Protein AF-A0A970BAE3-F1 (afdb_monomer)

Secondary structure (DSSP, 8-state):
---SHHHHHHHHHHHHHHHHHHHHHHHHHHHHHHHHHHHTTTTTSTT-HHHHHHHHHHHHHHHHHHHHTT-HHHHHHHHHHHHHHHHHHHHHHH--HHHHHHHHHHHHHHHHHHHHHHHHHHSS------

Sequence (130 aa):
MGRQSTIQTRNVSELRVTVRILTMFAIVAGLIYTRVFINSGVLEEENSVMAKAAVGLLLLAVLGLAMAFRWEKWGGILAIAGGLGLGLIAFVSTGSWIKAMLYSGPFLITGLLSLAAWRRFRTAPSSEKS

Nearest PDB structures (foldseek):
  2rld-assembly1_A  TM=5.874E-01  e=1.239E+00  Bacteroides thetaiotaomicron VPI-5482
  7o3v-assembly1_I  TM=3.636E-01  e=4.419E+00  Escherichia coli

Foldseek 3Di:
DDPDPVPPVVVLVVLVVVLLVLLVVLLVVLVVVLVVLVVVCVVVPPPPPLSVQLSVLSVQLSVLSVCCVVVLQSSLVSLQVSLVSQLVSQCVVPVDNVRSCVRSVSSNVSSVSSNVSVVVVVPPDPPDDD

pLDDT: mean 76.59, std 12.52, range [44.94, 89.5]

Mean predicted aligned error: 9.73 Å

Structure (mmCIF, N/CA/C/O backbone):
data_AF-A0A970BAE3-F1
#
_entry.id   AF-A0A970BAE3-F1
#
loop_
_atom_site.group_PDB
_atom_site.id
_atom_site.type_symbol
_atom_site.label_atom_id
_atom_site.label_alt_id
_atom_site.label_comp_id
_atom_site.label_asym_id
_atom_site.label_entity_id
_atom_site.label_seq_id
_atom_site.pdbx_PDB_ins_code
_atom_site.Cartn_x
_atom_site.Cartn_y
_atom_site.Cartn_z
_atom_site.occupancy
_atom_site.B_iso_or_equiv
_atom_site.auth_seq_id
_atom_site.auth_comp_id
_atom_site.auth_asym_id
_atom_site.auth_atom_id
_atom_site.pdbx_PDB_model_num
ATOM 1 N N . MET A 1 1 ? -32.755 10.623 34.196 1.00 46.16 1 MET A N 1
ATOM 2 C CA . MET A 1 1 ? -31.711 11.146 33.284 1.00 46.16 1 MET A CA 1
ATOM 3 C C . MET A 1 1 ? -30.667 10.051 33.089 1.00 46.16 1 MET A C 1
ATOM 5 O O . MET A 1 1 ? -30.009 9.713 34.054 1.00 46.16 1 MET A O 1
ATOM 9 N N . GLY A 1 2 ? -30.583 9.416 31.912 1.00 50.22 2 GLY A N 1
ATOM 10 C CA . GLY A 1 2 ? -29.712 8.238 31.718 1.00 50.22 2 GLY A CA 1
ATOM 11 C C . GLY A 1 2 ? -29.704 7.675 30.291 1.00 50.22 2 GLY A C 1
ATOM 12 O O . GLY A 1 2 ? -29.788 6.469 30.105 1.00 50.22 2 GLY A O 1
ATOM 13 N N . ARG A 1 3 ? -29.683 8.541 29.267 1.00 50.50 3 ARG A N 1
ATOM 14 C CA . ARG A 1 3 ? -29.787 8.159 27.838 1.00 50.50 3 ARG A CA 1
ATOM 15 C C . ARG A 1 3 ? -28.635 8.695 26.970 1.00 50.50 3 ARG A C 1
ATOM 17 O O . ARG A 1 3 ? -28.851 9.026 25.812 1.00 50.50 3 ARG A O 1
ATOM 24 N N . GLN A 1 4 ? -27.421 8.820 27.510 1.00 50.78 4 GLN A N 1
ATOM 25 C CA . GLN A 1 4 ? -26.262 9.286 26.721 1.00 50.78 4 GLN A CA 1
ATOM 26 C C . GLN A 1 4 ? -25.112 8.275 26.584 1.00 50.78 4 GLN A C 1
ATOM 28 O O . GLN A 1 4 ? -24.258 8.461 25.725 1.00 50.78 4 GLN A O 1
ATOM 33 N N . SER A 1 5 ? -25.117 7.157 27.316 1.00 52.69 5 SER A N 1
ATOM 34 C CA . SER A 1 5 ? -24.041 6.152 27.236 1.00 52.69 5 SER A CA 1
ATOM 35 C C . SER A 1 5 ? -24.180 5.154 26.075 1.00 52.69 5 SER A C 1
ATOM 37 O O . SER A 1 5 ? -23.200 4.527 25.680 1.00 52.69 5 SER A O 1
ATOM 39 N N . THR A 1 6 ? -25.367 5.007 25.478 1.00 51.75 6 THR A N 1
ATOM 40 C CA . THR A 1 6 ? -25.622 4.009 24.420 1.00 51.75 6 THR A CA 1
ATOM 41 C C . THR A 1 6 ? -25.264 4.469 23.006 1.00 51.75 6 THR A C 1
ATOM 43 O O . THR A 1 6 ? -25.044 3.632 22.134 1.00 51.75 6 THR A O 1
ATOM 46 N N . ILE A 1 7 ? -25.165 5.777 22.750 1.00 52.22 7 ILE A N 1
ATOM 47 C CA . ILE A 1 7 ? -24.869 6.298 21.400 1.00 52.22 7 ILE A CA 1
ATOM 48 C C . ILE A 1 7 ? -23.362 6.242 21.101 1.00 52.22 7 ILE A C 1
ATOM 50 O O . ILE A 1 7 ? -22.954 5.994 19.966 1.00 52.22 7 ILE A O 1
ATOM 54 N N . GLN A 1 8 ? -22.516 6.421 22.118 1.00 52.28 8 GLN A N 1
ATOM 55 C CA . GLN A 1 8 ? -21.069 6.543 21.925 1.00 52.28 8 GLN A CA 1
ATOM 56 C C . GLN A 1 8 ? -20.371 5.187 21.710 1.00 52.28 8 GLN A C 1
ATOM 58 O O . GLN A 1 8 ? -19.416 5.101 20.940 1.00 52.28 8 GLN A O 1
ATOM 63 N N . THR A 1 9 ? -20.871 4.114 22.329 1.00 53.69 9 THR A N 1
ATOM 64 C CA . THR A 1 9 ? -20.286 2.761 22.257 1.00 53.69 9 THR A CA 1
ATOM 65 C C . THR A 1 9 ? -20.571 2.042 20.938 1.00 53.69 9 THR A C 1
ATOM 67 O O . THR A 1 9 ? -19.721 1.301 20.442 1.00 53.69 9 THR A O 1
ATOM 70 N N . ARG A 1 10 ? -21.724 2.298 20.306 1.00 54.72 10 ARG A N 1
ATOM 71 C CA . ARG A 1 10 ? -22.085 1.681 19.020 1.00 54.72 10 ARG A CA 1
ATOM 72 C C . ARG A 1 10 ? -21.149 2.124 17.888 1.00 54.72 10 ARG A C 1
ATOM 74 O O . ARG A 1 10 ? -20.640 1.291 17.141 1.00 54.72 10 ARG A O 1
ATOM 81 N N . ASN A 1 11 ? -20.822 3.415 17.846 1.00 63.62 11 ASN A N 1
ATOM 82 C CA . ASN A 1 11 ? -20.049 4.028 16.763 1.00 63.62 11 ASN A CA 1
ATOM 83 C C . ASN A 1 11 ? -18.596 3.502 16.681 1.00 63.62 11 ASN A C 1
ATOM 85 O O . ASN A 1 11 ? -18.091 3.199 15.603 1.00 63.62 11 ASN A O 1
ATOM 89 N N . VAL A 1 12 ? -17.928 3.291 17.823 1.00 64.88 12 VAL A N 1
ATOM 90 C CA . VAL A 1 12 ? -16.556 2.737 17.841 1.00 64.88 12 VAL A CA 1
ATOM 91 C C . VAL A 1 12 ? -16.489 1.270 17.408 1.00 64.88 12 VAL A C 1
ATOM 93 O O . VAL A 1 12 ? -15.491 0.857 16.812 1.00 64.88 12 VAL A O 1
ATOM 96 N N . SER A 1 13 ? -17.538 0.485 17.672 1.00 67.75 13 SER A N 1
ATOM 97 C CA . SER A 1 13 ? -17.613 -0.915 17.237 1.00 67.75 13 SER A CA 1
ATOM 98 C C . SER A 1 13 ? -17.848 -1.040 15.726 1.00 67.75 13 SER A C 1
ATOM 100 O O . SER A 1 13 ? -17.149 -1.807 15.063 1.00 67.75 13 SER A O 1
ATOM 102 N N . GLU A 1 14 ? -18.734 -0.214 15.161 1.00 75.06 14 GLU A N 1
ATOM 103 C CA . GLU A 1 14 ? -19.019 -0.164 13.721 1.00 75.06 14 GLU A CA 1
ATOM 104 C C . GLU A 1 14 ? -17.801 0.331 12.924 1.00 75.06 14 GLU A C 1
ATOM 106 O O . GLU A 1 14 ? -17.454 -0.248 11.890 1.00 75.06 14 GLU A O 1
ATOM 111 N N . LEU A 1 15 ? -17.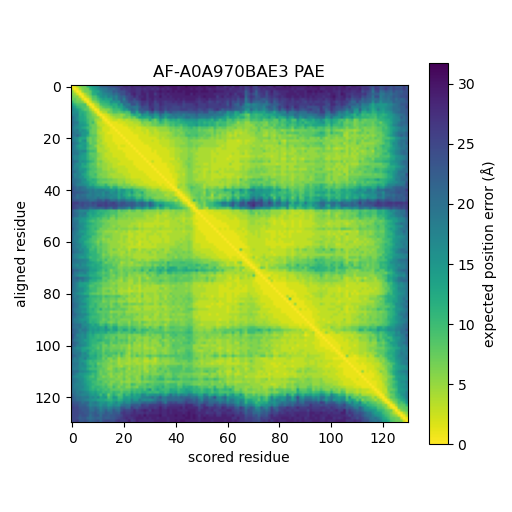072 1.328 13.444 1.00 71.06 15 LEU A N 1
ATOM 112 C CA . LEU A 1 15 ? -15.842 1.824 12.821 1.00 71.06 15 LEU A CA 1
ATOM 113 C C . LEU A 1 15 ? -14.757 0.739 12.768 1.00 71.06 15 LEU A C 1
ATOM 115 O O . LEU A 1 15 ? -14.100 0.571 11.744 1.00 71.06 15 LEU A O 1
ATOM 119 N N . ARG A 1 16 ? -14.590 -0.043 13.844 1.00 71.50 16 ARG A N 1
ATOM 120 C CA . ARG A 1 16 ? -13.602 -1.133 13.893 1.00 71.50 16 ARG A CA 1
ATOM 121 C C . ARG A 1 16 ? -13.923 -2.240 12.890 1.00 71.50 16 ARG A C 1
ATOM 123 O O . ARG A 1 16 ? -13.017 -2.740 12.227 1.00 71.50 16 ARG A O 1
ATOM 130 N N . VAL A 1 17 ? -15.196 -2.616 12.767 1.00 78.88 17 VAL A N 1
ATOM 131 C CA . VAL A 1 17 ? -15.644 -3.614 11.784 1.00 78.88 17 VAL A CA 1
ATOM 132 C C . VAL A 1 17 ? -15.431 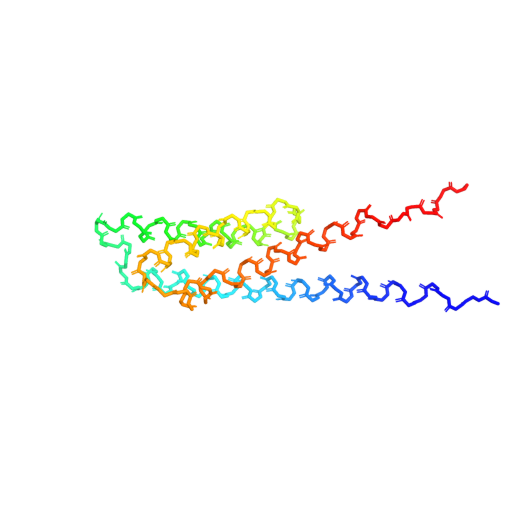-3.095 10.363 1.00 78.88 17 VAL A C 1
ATOM 134 O O . VAL A 1 17 ? -14.866 -3.808 9.538 1.00 78.88 17 VAL A O 1
ATOM 137 N N . THR A 1 18 ? -15.780 -1.835 10.101 1.00 80.50 18 THR A N 1
ATOM 138 C CA . THR A 1 18 ? -15.590 -1.195 8.790 1.00 80.50 18 THR A CA 1
ATOM 139 C C . THR A 1 18 ? -14.119 -1.171 8.383 1.00 80.50 18 THR A C 1
ATOM 141 O O . THR A 1 18 ? -13.782 -1.586 7.275 1.00 80.50 18 THR A O 1
ATOM 144 N N . VAL A 1 19 ? -13.225 -0.759 9.291 1.00 78.25 19 VAL A N 1
ATOM 145 C CA . VAL A 1 19 ? -11.776 -0.767 9.042 1.00 78.25 19 VAL A CA 1
ATOM 146 C C . VAL A 1 19 ? -11.291 -2.185 8.752 1.00 78.25 19 VAL A C 1
ATOM 148 O O . VAL A 1 19 ? -10.590 -2.378 7.769 1.00 78.25 19 VAL A O 1
ATOM 151 N N . ARG A 1 20 ? -11.720 -3.197 9.521 1.00 81.12 20 ARG A N 1
ATOM 152 C CA . ARG A 1 20 ? -11.337 -4.598 9.270 1.00 81.12 20 ARG A CA 1
ATOM 153 C C . ARG A 1 20 ? -11.794 -5.109 7.905 1.00 81.12 20 ARG A C 1
ATOM 155 O O . ARG A 1 20 ? -11.006 -5.758 7.223 1.00 81.12 20 ARG A O 1
ATOM 162 N N . ILE A 1 21 ? -13.030 -4.812 7.506 1.00 85.00 21 ILE A N 1
ATOM 163 C CA . ILE A 1 21 ? -13.564 -5.198 6.193 1.00 85.00 21 ILE A CA 1
ATOM 164 C C . ILE A 1 21 ? -12.745 -4.531 5.081 1.00 85.00 21 ILE A C 1
ATOM 166 O O . ILE A 1 21 ? -12.284 -5.211 4.166 1.00 85.00 21 ILE A O 1
ATOM 170 N N . LEU A 1 22 ? -12.486 -3.225 5.188 1.00 83.25 22 LEU A N 1
ATOM 171 C CA . LEU A 1 22 ? -11.654 -2.488 4.231 1.00 83.25 22 LEU A CA 1
ATOM 172 C C . LEU A 1 22 ? -10.222 -3.036 4.163 1.00 83.25 22 LEU A C 1
ATOM 174 O O . LEU A 1 22 ? -9.683 -3.200 3.070 1.00 83.25 22 LEU A O 1
ATOM 178 N N . THR A 1 23 ? -9.617 -3.372 5.305 1.00 82.00 23 THR A N 1
ATOM 179 C CA . THR A 1 23 ? -8.296 -4.010 5.366 1.00 82.00 23 THR A CA 1
ATOM 180 C C . THR A 1 23 ? -8.304 -5.366 4.661 1.00 82.00 23 THR A C 1
ATOM 182 O O . THR A 1 23 ? -7.380 -5.648 3.903 1.00 82.00 23 THR A O 1
ATOM 185 N N . MET A 1 24 ? -9.344 -6.187 4.842 1.00 85.62 24 MET A N 1
ATOM 186 C CA . MET A 1 24 ? -9.479 -7.458 4.118 1.00 85.62 24 MET A CA 1
ATOM 187 C C . MET A 1 24 ? -9.564 -7.241 2.605 1.00 85.62 24 MET A C 1
ATOM 189 O O . MET A 1 24 ? -8.838 -7.901 1.864 1.00 85.62 24 MET A O 1
ATOM 193 N N . PHE A 1 25 ? -10.371 -6.283 2.141 1.00 85.50 25 PHE A N 1
ATOM 194 C CA . PHE A 1 25 ? -10.441 -5.941 0.717 1.00 85.50 25 PHE A CA 1
ATOM 195 C C . PHE A 1 25 ? -9.095 -5.468 0.161 1.00 85.50 25 PHE A C 1
ATOM 197 O O . PHE A 1 25 ? -8.697 -5.909 -0.916 1.00 85.50 25 PHE A O 1
ATOM 204 N N . ALA A 1 26 ? -8.363 -4.624 0.891 1.00 83.12 26 ALA A N 1
ATOM 205 C CA . ALA A 1 26 ? -7.047 -4.155 0.463 1.00 83.12 26 ALA A CA 1
ATOM 206 C C . ALA A 1 26 ? -6.001 -5.282 0.417 1.00 83.12 26 ALA A C 1
ATOM 208 O O . ALA A 1 26 ? -5.185 -5.315 -0.501 1.00 83.12 26 ALA A O 1
ATOM 209 N N . ILE A 1 27 ? -6.054 -6.243 1.347 1.00 85.06 27 ILE A N 1
ATOM 210 C CA . ILE A 1 27 ? -5.206 -7.443 1.306 1.00 85.06 27 ILE A CA 1
ATOM 211 C C . ILE A 1 27 ? -5.534 -8.290 0.076 1.00 85.06 27 ILE A C 1
ATOM 213 O O . ILE A 1 27 ? -4.622 -8.682 -0.646 1.00 85.06 27 ILE A O 1
ATOM 217 N N . VAL A 1 28 ? -6.817 -8.549 -0.192 1.00 88.12 28 VAL A N 1
ATOM 218 C CA . VAL A 1 28 ? -7.243 -9.329 -1.365 1.00 88.12 28 VAL A CA 1
ATOM 219 C C . VAL A 1 28 ? -6.819 -8.636 -2.658 1.00 88.12 28 VAL A C 1
ATOM 221 O O . VAL A 1 28 ? -6.227 -9.278 -3.521 1.00 88.12 28 VAL A O 1
ATOM 224 N N . ALA A 1 29 ? -7.038 -7.324 -2.775 1.00 85.12 29 ALA A N 1
ATOM 225 C CA . ALA A 1 29 ? -6.584 -6.540 -3.920 1.00 85.12 29 ALA A CA 1
ATOM 226 C C . ALA A 1 29 ? -5.060 -6.621 -4.093 1.00 85.12 29 ALA A C 1
ATOM 228 O O . ALA A 1 29 ? -4.577 -6.867 -5.196 1.00 85.12 29 ALA A O 1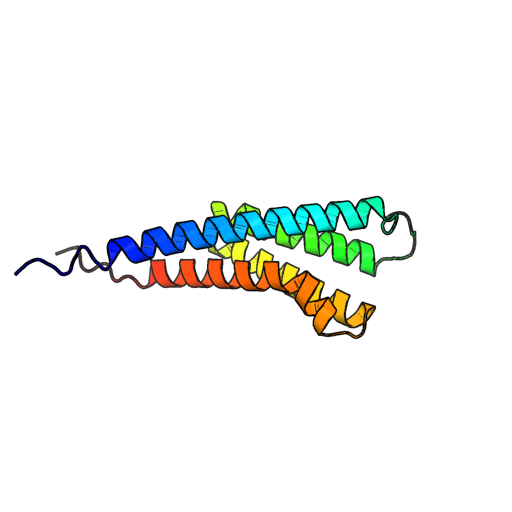
ATOM 229 N N . GLY A 1 30 ? -4.301 -6.488 -3.001 1.00 82.50 30 GLY A N 1
ATOM 230 C CA . GLY A 1 30 ? -2.850 -6.636 -3.022 1.00 82.50 30 GLY A CA 1
ATOM 231 C C . GLY A 1 30 ? -2.397 -8.021 -3.468 1.00 82.50 30 GLY A C 1
ATOM 232 O O . GLY A 1 30 ? -1.526 -8.115 -4.322 1.00 82.50 30 GLY A O 1
ATOM 233 N N . LEU A 1 31 ? -3.028 -9.090 -2.978 1.00 86.44 31 LEU A N 1
ATOM 234 C CA . LEU A 1 31 ? -2.731 -10.460 -3.402 1.00 86.44 31 LEU A CA 1
ATOM 235 C C . LEU A 1 31 ? -3.041 -10.694 -4.883 1.00 86.44 31 LEU A C 1
ATOM 237 O O . LEU A 1 31 ? -2.246 -11.338 -5.568 1.00 86.44 31 LEU A O 1
ATOM 241 N N . ILE A 1 32 ? -4.156 -10.155 -5.387 1.00 87.94 32 ILE A N 1
ATOM 242 C CA . ILE A 1 32 ? -4.501 -10.209 -6.814 1.00 87.94 32 ILE A CA 1
ATOM 243 C C . ILE A 1 32 ? -3.419 -9.502 -7.633 1.00 87.94 32 ILE A C 1
ATOM 245 O O . ILE A 1 32 ? -2.904 -10.091 -8.582 1.00 87.94 32 ILE A O 1
ATOM 249 N N . TYR A 1 33 ? -3.012 -8.290 -7.243 1.00 82.69 33 TYR A N 1
ATOM 250 C CA . TYR A 1 33 ? -1.936 -7.573 -7.928 1.00 82.69 33 TYR A CA 1
ATOM 251 C C . TYR A 1 33 ? -0.616 -8.343 -7.894 1.00 82.69 33 TYR A C 1
ATOM 253 O O . TYR A 1 33 ? 0.022 -8.472 -8.936 1.00 82.69 33 TYR A O 1
ATOM 261 N N . THR A 1 34 ? -0.234 -8.924 -6.753 1.00 83.00 34 THR A N 1
ATOM 262 C CA . THR A 1 34 ? 0.980 -9.746 -6.647 1.00 83.00 34 THR A CA 1
ATOM 263 C C . THR A 1 34 ? 0.919 -10.914 -7.626 1.00 83.00 34 THR A C 1
ATOM 265 O O . THR A 1 34 ? 1.874 -11.164 -8.355 1.00 83.00 34 THR A O 1
ATOM 268 N N . ARG A 1 35 ? -0.223 -11.609 -7.692 1.00 83.94 35 ARG A N 1
ATOM 269 C CA . ARG A 1 35 ? -0.445 -12.720 -8.626 1.00 83.94 35 ARG A CA 1
ATOM 270 C C . ARG A 1 35 ? -0.316 -12.285 -10.081 1.00 83.94 35 ARG A C 1
ATOM 272 O O . ARG A 1 35 ? 0.319 -12.996 -10.852 1.00 83.94 35 ARG A O 1
ATOM 279 N N . VAL A 1 36 ? -0.897 -11.142 -10.447 1.00 84.19 36 VAL A N 1
ATOM 280 C CA . VAL A 1 36 ? -0.811 -10.589 -11.807 1.00 84.19 36 VAL A CA 1
ATOM 281 C C . VAL A 1 36 ? 0.639 -10.262 -12.165 1.00 84.19 36 VAL A C 1
ATOM 283 O O . VAL A 1 36 ? 1.090 -10.679 -13.223 1.00 84.19 36 VAL A O 1
ATOM 286 N N . PHE A 1 37 ? 1.379 -9.604 -11.268 1.00 78.75 37 PHE A N 1
ATOM 287 C CA . PHE A 1 37 ? 2.791 -9.256 -11.471 1.00 78.75 37 PHE A CA 1
ATOM 288 C C . PHE A 1 37 ? 3.713 -10.478 -11.584 1.00 78.75 37 PHE A C 1
ATOM 290 O O . PHE A 1 37 ? 4.661 -10.464 -12.365 1.00 78.75 37 PHE A O 1
ATOM 297 N N . ILE A 1 38 ? 3.453 -11.536 -10.810 1.00 80.75 38 ILE A N 1
ATOM 298 C CA . ILE A 1 38 ? 4.208 -12.794 -10.910 1.00 80.75 38 ILE A CA 1
ATOM 299 C C . ILE A 1 38 ? 3.895 -13.488 -12.240 1.00 80.75 38 ILE A C 1
ATOM 301 O O . ILE A 1 38 ? 4.806 -13.874 -12.964 1.00 80.75 38 ILE A O 1
ATOM 305 N N . ASN A 1 39 ? 2.610 -13.622 -12.581 1.00 81.12 39 ASN A N 1
ATOM 306 C CA . ASN A 1 39 ? 2.177 -14.327 -13.787 1.00 81.12 39 ASN A CA 1
ATOM 307 C C . ASN A 1 39 ? 2.540 -13.583 -15.083 1.00 81.12 39 ASN A C 1
ATOM 309 O O . ASN A 1 39 ? 2.595 -14.207 -16.136 1.00 81.12 39 ASN A O 1
ATOM 313 N N . SER A 1 40 ? 2.768 -12.269 -15.033 1.00 77.56 40 SER A N 1
ATOM 314 C CA . SER A 1 40 ? 3.153 -11.480 -16.205 1.00 77.56 40 SER A CA 1
ATOM 315 C C . SER A 1 40 ? 4.623 -11.649 -16.607 1.00 77.56 40 SER A C 1
ATOM 317 O O . SER A 1 40 ? 5.073 -10.931 -17.492 1.00 77.56 40 SER A O 1
ATOM 319 N N . GLY A 1 41 ? 5.394 -12.526 -15.946 1.00 70.00 41 GLY A N 1
ATOM 320 C CA . GLY A 1 41 ? 6.815 -12.760 -16.256 1.00 70.00 41 GLY A CA 1
ATOM 321 C C . GLY A 1 41 ? 7.731 -11.575 -15.923 1.00 70.00 41 GLY A C 1
ATOM 322 O O . GLY A 1 41 ? 8.927 -11.603 -16.178 1.00 70.00 41 GLY A O 1
ATOM 323 N N . VAL A 1 42 ? 7.191 -10.534 -15.287 1.00 69.31 42 VAL A N 1
ATOM 324 C CA . VAL A 1 42 ? 7.893 -9.276 -14.980 1.00 69.31 42 VAL A CA 1
ATOM 325 C C . VAL A 1 42 ? 9.068 -9.479 -14.005 1.00 69.31 42 VAL A C 1
ATOM 327 O O . VAL A 1 42 ? 9.977 -8.656 -13.930 1.00 69.31 42 VAL A O 1
ATOM 330 N N . LEU A 1 43 ? 9.068 -10.586 -13.259 1.00 69.12 43 LEU A N 1
ATOM 331 C CA . LEU A 1 43 ? 10.164 -10.978 -12.367 1.00 69.12 43 LEU A CA 1
ATOM 332 C C . LEU A 1 43 ? 11.277 -11.770 -13.072 1.00 69.12 43 LEU A C 1
ATOM 334 O O . LEU A 1 43 ? 12.392 -11.816 -12.547 1.00 69.12 43 LEU A O 1
ATOM 338 N N . GLU A 1 44 ? 10.980 -12.377 -14.223 1.00 68.88 44 GLU A N 1
ATOM 339 C CA . GLU A 1 44 ? 11.928 -13.154 -15.038 1.00 68.88 44 GLU A CA 1
ATOM 340 C C . GLU A 1 44 ? 12.784 -12.246 -15.928 1.00 68.88 44 GLU A C 1
ATOM 342 O O . GLU A 1 44 ? 13.880 -12.624 -16.334 1.00 68.88 44 GLU A O 1
ATOM 347 N N . GLU A 1 45 ? 12.335 -11.012 -16.167 1.00 71.00 45 GLU A N 1
ATOM 348 C CA . GLU A 1 45 ? 13.131 -9.987 -16.830 1.00 71.00 45 GLU A CA 1
ATOM 349 C C . GLU A 1 45 ? 14.327 -9.595 -15.941 1.00 71.00 45 GLU A C 1
ATOM 351 O O . GLU A 1 45 ? 14.197 -8.918 -14.912 1.00 71.00 45 GLU A O 1
ATOM 356 N N . GLU A 1 46 ? 15.521 -10.042 -16.338 1.00 56.53 46 GLU A N 1
ATOM 357 C CA . GLU A 1 46 ? 16.761 -9.960 -15.553 1.00 56.53 46 GLU A CA 1
ATOM 358 C C . GLU A 1 46 ? 17.095 -8.518 -15.108 1.00 56.53 46 GLU A C 1
ATOM 360 O O . GLU A 1 46 ? 17.646 -8.314 -14.024 1.00 56.53 46 GLU A O 1
ATOM 365 N N . ASN A 1 47 ? 16.630 -7.511 -15.861 1.00 57.50 47 ASN A N 1
ATOM 366 C CA . ASN A 1 47 ? 16.955 -6.092 -15.682 1.00 57.50 47 ASN A CA 1
ATOM 367 C C . ASN A 1 47 ? 15.865 -5.216 -15.037 1.00 57.50 47 ASN A C 1
ATOM 369 O O . ASN A 1 47 ? 16.087 -4.019 -14.841 1.00 57.50 47 ASN A O 1
ATOM 373 N N . SER A 1 48 ? 14.704 -5.754 -14.648 1.00 74.62 48 SER A N 1
ATOM 374 C CA . SER A 1 48 ? 13.621 -4.916 -14.105 1.00 74.62 48 SER A CA 1
ATOM 375 C C . SER A 1 48 ? 13.731 -4.710 -12.587 1.00 74.62 48 SER A C 1
ATOM 377 O O . SER A 1 48 ? 12.890 -5.144 -11.796 1.00 74.62 48 SER A O 1
ATOM 379 N N . VAL A 1 49 ? 14.796 -4.025 -12.144 1.00 81.94 49 VAL A N 1
ATOM 380 C CA . VAL A 1 49 ? 15.012 -3.648 -10.727 1.00 81.94 49 VAL A CA 1
ATOM 381 C C . VAL A 1 49 ? 13.797 -2.901 -10.165 1.00 81.94 49 VAL A C 1
ATOM 383 O O . VAL A 1 49 ? 13.380 -3.153 -9.035 1.00 81.94 49 VAL A O 1
ATOM 386 N N . MET A 1 50 ? 13.181 -2.033 -10.974 1.00 80.19 50 MET A N 1
ATOM 387 C CA . MET A 1 50 ? 11.965 -1.306 -10.597 1.00 80.19 50 MET A CA 1
ATOM 388 C C . MET A 1 50 ? 10.775 -2.234 -10.353 1.00 80.19 50 MET A C 1
ATOM 390 O O . MET A 1 50 ? 10.033 -2.022 -9.395 1.00 80.19 50 MET A O 1
ATOM 394 N N . ALA A 1 51 ? 10.597 -3.279 -11.163 1.00 78.94 51 ALA A N 1
ATOM 395 C CA . ALA A 1 51 ? 9.510 -4.221 -10.953 1.00 78.94 51 ALA A CA 1
ATOM 396 C C . ALA A 1 51 ? 9.719 -5.100 -9.719 1.00 78.94 51 ALA A C 1
ATOM 398 O O . ALA A 1 51 ? 8.791 -5.287 -8.934 1.00 78.94 51 ALA A O 1
ATOM 399 N N . LYS A 1 52 ? 10.947 -5.584 -9.497 1.00 84.00 52 LYS A N 1
ATOM 400 C CA . LYS A 1 52 ? 11.304 -6.325 -8.277 1.00 84.00 52 LYS A CA 1
ATOM 401 C C . LYS A 1 52 ? 11.072 -5.461 -7.031 1.00 84.00 52 LYS A C 1
ATOM 403 O O . LYS A 1 52 ? 10.488 -5.934 -6.056 1.00 84.00 52 LYS A O 1
ATOM 408 N N . ALA A 1 53 ? 11.437 -4.178 -7.089 1.00 87.00 53 ALA A N 1
ATOM 409 C CA . ALA A 1 53 ? 11.156 -3.213 -6.028 1.00 87.00 53 ALA A CA 1
ATOM 410 C C . ALA A 1 53 ? 9.647 -2.984 -5.825 1.00 87.00 53 ALA A C 1
ATOM 412 O O . ALA A 1 53 ? 9.188 -2.967 -4.683 1.00 87.00 53 ALA A O 1
ATOM 413 N N . ALA A 1 54 ? 8.863 -2.866 -6.902 1.00 84.38 54 ALA A N 1
ATOM 414 C CA . ALA A 1 54 ? 7.410 -2.713 -6.827 1.00 84.38 54 ALA A CA 1
ATOM 415 C C . ALA A 1 54 ? 6.741 -3.921 -6.157 1.00 84.38 54 ALA A C 1
ATOM 417 O O . ALA A 1 54 ? 5.931 -3.746 -5.249 1.00 84.38 54 ALA A O 1
ATOM 418 N N . VAL A 1 55 ? 7.119 -5.143 -6.543 1.00 85.75 55 VAL A N 1
ATOM 419 C CA . VAL A 1 55 ? 6.605 -6.375 -5.925 1.00 85.75 55 VAL A CA 1
ATOM 420 C C . VAL A 1 55 ? 7.018 -6.461 -4.455 1.00 85.75 55 VAL A C 1
ATOM 422 O O . VAL A 1 55 ? 6.187 -6.781 -3.608 1.00 85.75 55 VAL A O 1
ATOM 425 N N . GLY A 1 56 ? 8.262 -6.108 -4.121 1.00 87.81 56 GLY A N 1
ATOM 426 C CA . GLY A 1 56 ? 8.724 -6.038 -2.733 1.00 87.81 56 GLY A CA 1
ATOM 427 C C . GLY A 1 56 ? 7.915 -5.048 -1.887 1.00 87.81 56 GLY A C 1
ATOM 428 O O . GLY A 1 56 ? 7.474 -5.389 -0.790 1.00 87.81 56 GLY A O 1
ATOM 429 N N . LEU A 1 57 ? 7.654 -3.847 -2.410 1.00 88.25 57 LEU A N 1
ATOM 430 C CA . LEU A 1 57 ? 6.838 -2.826 -1.742 1.00 88.25 57 LEU A CA 1
ATOM 431 C C . LEU A 1 57 ? 5.371 -3.241 -1.610 1.00 88.25 57 LEU A C 1
ATOM 433 O O . LEU A 1 57 ? 4.755 -2.967 -0.582 1.00 88.25 57 LEU A O 1
ATOM 437 N N . LEU A 1 58 ? 4.827 -3.937 -2.607 1.00 87.62 58 LEU A N 1
ATOM 438 C CA . LEU A 1 58 ? 3.484 -4.509 -2.567 1.00 87.62 58 LEU A CA 1
ATOM 439 C C . LEU A 1 58 ? 3.361 -5.566 -1.474 1.00 87.62 58 LEU A C 1
ATOM 441 O O . LEU A 1 58 ? 2.451 -5.490 -0.649 1.00 87.62 58 LEU A O 1
ATOM 445 N N . LEU A 1 59 ? 4.303 -6.507 -1.410 1.00 88.00 59 LEU A N 1
ATOM 446 C CA . LEU A 1 59 ? 4.350 -7.507 -0.347 1.00 88.00 59 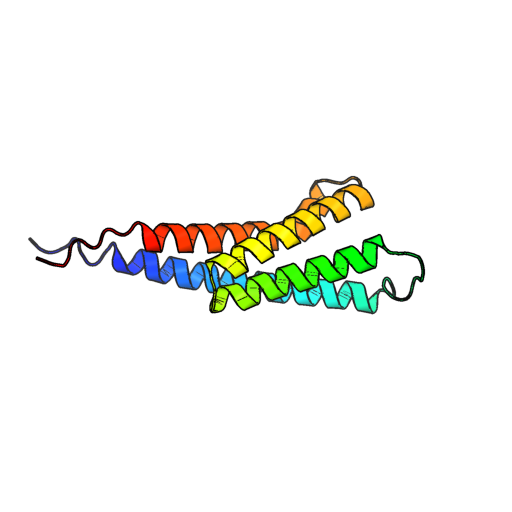LEU A CA 1
ATOM 447 C C . LEU A 1 59 ? 4.493 -6.848 1.025 1.00 88.00 59 LEU A C 1
ATOM 449 O O . LEU A 1 59 ? 3.794 -7.235 1.957 1.00 88.00 59 LEU A O 1
ATOM 453 N N . LEU A 1 60 ? 5.336 -5.821 1.142 1.00 89.06 60 LEU A N 1
ATOM 454 C CA . LEU A 1 60 ? 5.523 -5.065 2.378 1.00 89.06 60 LEU A CA 1
ATOM 455 C C . LEU A 1 60 ? 4.248 -4.317 2.797 1.00 89.06 60 LEU A C 1
ATOM 457 O O . LEU A 1 60 ? 3.904 -4.324 3.978 1.00 89.06 60 LEU A O 1
ATOM 461 N N . ALA A 1 61 ? 3.505 -3.737 1.852 1.00 86.38 61 ALA A N 1
ATOM 462 C CA . ALA A 1 61 ? 2.224 -3.088 2.121 1.00 86.38 61 ALA A CA 1
ATOM 463 C C . ALA A 1 61 ? 1.156 -4.097 2.581 1.00 86.38 61 ALA A C 1
ATOM 465 O O . ALA A 1 61 ? 0.447 -3.849 3.558 1.00 86.38 61 ALA A O 1
ATOM 466 N N . VAL A 1 62 ? 1.075 -5.260 1.925 1.00 87.12 62 VAL A N 1
ATOM 467 C CA . VAL A 1 62 ? 0.159 -6.354 2.294 1.00 87.12 62 VAL A CA 1
ATOM 468 C C . VAL A 1 62 ? 0.510 -6.925 3.669 1.00 87.12 62 VAL A C 1
ATOM 470 O O . VAL A 1 62 ? -0.378 -7.097 4.503 1.00 87.12 62 VAL A O 1
ATOM 473 N N . LEU A 1 63 ? 1.795 -7.162 3.946 1.00 87.00 63 LEU A N 1
ATOM 474 C CA . LEU A 1 63 ? 2.288 -7.584 5.260 1.00 87.00 63 LEU A CA 1
ATOM 475 C C . LEU A 1 63 ? 1.995 -6.533 6.330 1.00 87.00 63 LEU A C 1
ATOM 477 O O . LEU A 1 63 ? 1.567 -6.894 7.422 1.00 87.00 63 LEU A O 1
ATOM 481 N N . GLY A 1 64 ? 2.159 -5.246 6.018 1.00 84.12 64 GLY A N 1
ATOM 482 C CA . GLY A 1 64 ? 1.777 -4.142 6.895 1.00 84.12 64 GLY A CA 1
ATOM 483 C C . GLY A 1 64 ? 0.295 -4.194 7.263 1.00 84.12 64 GLY A C 1
ATOM 484 O O . GLY A 1 64 ? -0.053 -4.172 8.443 1.00 84.12 64 GLY A O 1
ATOM 485 N N . LEU A 1 65 ? -0.587 -4.368 6.278 1.00 81.94 65 LEU A N 1
ATOM 486 C CA . LEU A 1 65 ? -2.027 -4.520 6.513 1.00 81.94 65 LEU A CA 1
ATOM 487 C C . LEU A 1 65 ? -2.368 -5.784 7.311 1.00 81.94 65 LEU A C 1
ATOM 489 O O . LEU A 1 65 ? -3.193 -5.728 8.221 1.00 81.94 65 LEU A O 1
ATOM 493 N N . ALA A 1 66 ? -1.711 -6.910 7.033 1.00 84.94 66 ALA A N 1
ATOM 494 C CA . ALA A 1 66 ? -1.881 -8.135 7.810 1.00 84.94 66 ALA A CA 1
ATOM 495 C C . ALA A 1 66 ? -1.409 -7.951 9.264 1.00 84.94 66 ALA A C 1
ATOM 497 O O . ALA A 1 66 ? -2.077 -8.375 10.208 1.00 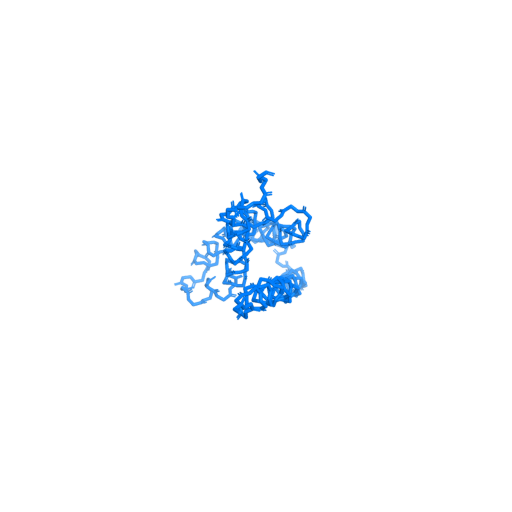84.94 66 ALA A O 1
ATOM 498 N N . MET A 1 67 ? -0.292 -7.250 9.471 1.00 83.56 67 MET A N 1
ATOM 499 C CA . MET A 1 67 ? 0.205 -6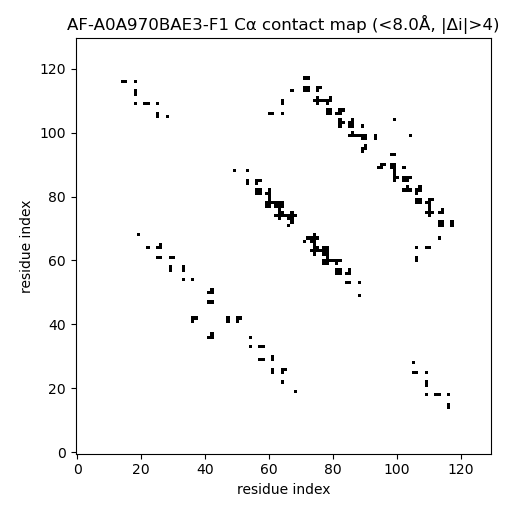.904 10.800 1.00 83.56 67 MET A CA 1
ATOM 500 C C . MET A 1 67 ? -0.700 -5.907 11.521 1.00 83.56 67 MET A C 1
ATOM 502 O O . MET A 1 67 ? -0.755 -5.955 12.748 1.00 83.56 67 MET A O 1
ATOM 506 N N . ALA A 1 68 ? -1.454 -5.061 10.811 1.00 77.62 68 ALA A N 1
ATOM 507 C CA . ALA A 1 68 ? -2.374 -4.103 11.424 1.00 77.62 68 ALA A CA 1
ATOM 508 C C . ALA A 1 68 ? -3.453 -4.786 12.286 1.00 77.62 68 ALA A C 1
ATOM 510 O O . ALA A 1 68 ? -3.921 -4.185 13.248 1.00 77.62 68 ALA A O 1
ATOM 511 N N . PHE A 1 69 ? -3.775 -6.063 12.040 1.00 73.44 69 PHE A N 1
ATOM 512 C CA . PHE A 1 69 ? -4.692 -6.835 12.889 1.00 73.44 69 PHE A CA 1
ATOM 513 C C . PHE A 1 69 ? -4.179 -7.073 14.314 1.00 73.44 69 PHE A C 1
ATOM 515 O O . PHE A 1 69 ? -4.984 -7.224 15.233 1.00 73.44 69 PHE A O 1
ATOM 522 N N . ARG A 1 70 ? -2.856 -7.137 14.504 1.00 78.00 70 ARG A N 1
ATOM 523 C CA . ARG A 1 70 ? -2.217 -7.430 15.799 1.00 78.00 70 ARG A CA 1
ATOM 524 C C . ARG A 1 70 ? -1.420 -6.238 16.338 1.00 78.00 70 ARG A C 1
ATOM 526 O O . ARG A 1 70 ? -1.319 -6.072 17.546 1.00 78.00 70 ARG A O 1
ATOM 533 N N . TRP A 1 71 ? -0.907 -5.391 15.447 1.00 79.56 71 TRP A N 1
ATOM 534 C CA . TRP A 1 71 ? -0.102 -4.202 15.723 1.00 79.56 71 TRP A CA 1
ATOM 535 C C . TRP A 1 71 ? -0.614 -3.020 14.882 1.00 79.56 71 TRP A C 1
ATOM 537 O O . TRP A 1 71 ? 0.060 -2.583 13.950 1.00 79.56 71 TRP A O 1
ATOM 547 N N . GLU A 1 72 ? -1.797 -2.486 15.214 1.00 75.12 72 GLU A N 1
ATOM 548 C CA . GLU A 1 72 ? -2.504 -1.437 14.440 1.00 75.12 72 GLU A CA 1
ATOM 549 C C . GLU A 1 72 ? -1.606 -0.255 14.027 1.00 75.12 72 GLU A C 1
ATOM 551 O O . GLU A 1 72 ? -1.658 0.201 12.883 1.00 75.12 72 GLU A O 1
ATOM 556 N N . LYS A 1 73 ? -0.738 0.216 14.937 1.00 77.31 73 LYS A N 1
ATOM 557 C CA . LYS A 1 73 ? 0.186 1.333 14.681 1.00 77.31 73 LYS A CA 1
ATOM 558 C C . LYS A 1 73 ? 1.242 0.983 13.631 1.00 77.31 73 LYS A C 1
ATOM 560 O O . LYS A 1 73 ? 1.408 1.712 12.658 1.00 77.31 73 LYS A O 1
ATOM 565 N N . TRP A 1 74 ? 1.989 -0.097 13.853 1.00 80.69 74 TRP A N 1
ATOM 566 C CA . TRP A 1 74 ? 3.114 -0.464 12.990 1.00 80.69 74 TRP A CA 1
ATOM 567 C C . TRP A 1 74 ? 2.636 -0.990 11.642 1.00 80.69 74 TRP A C 1
ATOM 569 O O . TRP A 1 74 ? 3.209 -0.633 10.617 1.00 80.69 74 TRP A O 1
ATOM 579 N N . GLY A 1 75 ? 1.540 -1.751 11.636 1.00 82.25 75 GLY A N 1
ATOM 580 C CA . GLY A 1 75 ? 0.919 -2.235 10.413 1.00 82.25 75 GLY A CA 1
ATOM 581 C C . GLY A 1 75 ? 0.402 -1.105 9.523 1.00 82.25 75 GLY A C 1
ATOM 582 O O . GLY A 1 75 ? 0.685 -1.089 8.328 1.00 82.25 75 GLY A O 1
ATOM 583 N N . GLY A 1 76 ? -0.264 -0.101 10.109 1.00 81.50 76 GLY A N 1
ATOM 584 C CA . GLY A 1 76 ? -0.706 1.087 9.372 1.00 81.50 76 GLY A CA 1
ATOM 585 C C . GLY A 1 76 ? 0.455 1.898 8.785 1.00 81.50 76 GLY A C 1
ATOM 586 O O . GLY A 1 76 ? 0.389 2.311 7.630 1.00 81.50 76 GLY A O 1
ATOM 587 N N . ILE A 1 77 ? 1.545 2.080 9.540 1.00 87.31 77 ILE A N 1
ATOM 588 C CA . ILE A 1 77 ? 2.748 2.783 9.057 1.00 87.31 77 ILE A CA 1
ATOM 589 C C . ILE A 1 77 ? 3.403 2.022 7.898 1.00 87.31 77 ILE A C 1
ATOM 591 O O . ILE A 1 77 ? 3.725 2.635 6.884 1.00 87.31 77 ILE A O 1
ATOM 595 N N . LEU A 1 78 ? 3.566 0.701 8.021 1.00 87.56 78 LEU A N 1
ATOM 596 C CA . LEU A 1 78 ? 4.119 -0.149 6.960 1.00 87.56 78 LEU A CA 1
ATOM 597 C C . LEU A 1 78 ? 3.254 -0.113 5.695 1.00 87.56 78 LEU A C 1
ATOM 599 O O . LEU A 1 78 ? 3.788 0.016 4.596 1.00 87.56 78 LEU A O 1
ATOM 603 N N . ALA A 1 79 ? 1.928 -0.158 5.846 1.00 86.88 79 ALA A N 1
ATOM 604 C CA . ALA A 1 79 ? 0.992 -0.045 4.731 1.00 86.88 79 ALA A CA 1
ATOM 605 C C . ALA A 1 79 ? 1.106 1.312 4.017 1.00 86.88 79 ALA A C 1
ATOM 607 O O . ALA A 1 79 ? 1.138 1.357 2.788 1.00 86.88 79 ALA A O 1
ATOM 608 N N . ILE A 1 80 ? 1.231 2.413 4.770 1.00 88.44 80 ILE A N 1
ATOM 609 C CA . ILE A 1 80 ? 1.430 3.754 4.202 1.00 88.44 80 ILE A CA 1
ATOM 610 C C . ILE A 1 80 ? 2.784 3.849 3.492 1.00 88.44 80 ILE A C 1
ATOM 612 O O . ILE A 1 80 ? 2.841 4.328 2.364 1.00 88.44 80 ILE A O 1
ATOM 616 N N . ALA A 1 81 ? 3.864 3.385 4.124 1.00 89.50 81 ALA A N 1
ATOM 617 C CA . ALA A 1 81 ? 5.204 3.430 3.545 1.00 89.50 81 ALA A CA 1
ATOM 618 C C . ALA A 1 81 ? 5.286 2.616 2.242 1.00 89.50 81 ALA A C 1
ATOM 620 O O . ALA A 1 81 ? 5.780 3.117 1.232 1.00 89.50 81 ALA A O 1
ATOM 621 N N . GLY A 1 82 ? 4.734 1.398 2.239 1.00 87.19 82 GLY A N 1
ATOM 622 C CA . GLY A 1 82 ? 4.647 0.557 1.045 1.00 87.19 82 GLY A CA 1
ATOM 623 C C . GLY A 1 82 ? 3.754 1.164 -0.041 1.00 87.19 82 GLY A C 1
ATOM 624 O O . GLY A 1 82 ? 4.142 1.193 -1.207 1.00 87.19 82 GLY A O 1
ATOM 625 N N . GLY A 1 83 ? 2.601 1.726 0.338 1.00 86.69 83 GLY A N 1
ATOM 626 C CA . GLY A 1 83 ? 1.693 2.420 -0.578 1.00 86.69 83 GLY A CA 1
ATOM 627 C C . GLY A 1 83 ? 2.324 3.653 -1.231 1.00 86.69 83 GLY A C 1
ATOM 628 O O . GLY A 1 83 ? 2.211 3.824 -2.442 1.00 86.69 83 GLY A O 1
ATOM 629 N N . LEU A 1 84 ? 3.044 4.481 -0.468 1.00 89.00 84 LEU A N 1
ATOM 630 C CA . LEU A 1 84 ? 3.773 5.639 -1.000 1.00 89.00 84 LEU A CA 1
ATOM 631 C C . LEU A 1 84 ? 4.866 5.210 -1.980 1.00 89.00 84 LEU A C 1
ATOM 633 O O . LEU A 1 84 ? 4.972 5.785 -3.063 1.00 89.00 84 LEU A O 1
ATOM 637 N N . GLY A 1 85 ? 5.641 4.180 -1.628 1.00 87.44 85 GLY A N 1
ATOM 638 C CA . GLY A 1 85 ? 6.667 3.627 -2.510 1.00 87.44 85 GLY A CA 1
ATOM 639 C C . GLY A 1 85 ? 6.079 3.105 -3.822 1.00 87.44 85 GLY A C 1
ATOM 640 O O . GLY A 1 85 ? 6.572 3.442 -4.897 1.00 87.44 85 GLY A O 1
ATOM 641 N N . LEU A 1 86 ? 4.980 2.348 -3.751 1.00 86.19 86 LEU A N 1
ATOM 642 C CA . LEU A 1 86 ? 4.248 1.874 -4.929 1.00 86.19 86 LEU A CA 1
ATOM 643 C C . LEU A 1 86 ? 3.726 3.017 -5.794 1.00 86.19 86 LEU A C 1
ATOM 645 O O . LEU A 1 86 ? 3.856 2.966 -7.014 1.00 86.19 86 LEU A O 1
ATOM 649 N N . GLY A 1 87 ? 3.150 4.047 -5.173 1.00 85.62 87 GLY A N 1
ATOM 650 C CA . GLY A 1 87 ? 2.649 5.223 -5.878 1.00 85.62 87 GLY A CA 1
ATOM 651 C C . GLY A 1 87 ? 3.764 5.946 -6.625 1.00 85.62 87 GLY A C 1
ATOM 652 O O . GLY A 1 87 ? 3.593 6.288 -7.794 1.00 85.62 87 GLY A O 1
ATOM 653 N N . LEU A 1 88 ? 4.928 6.110 -5.989 1.00 87.69 88 LEU A N 1
ATOM 654 C CA . LEU A 1 88 ? 6.093 6.735 -6.607 1.00 87.69 88 LEU A CA 1
ATOM 655 C C . LEU A 1 88 ? 6.612 5.914 -7.794 1.00 87.69 88 LEU A C 1
ATOM 657 O O . LEU A 1 88 ? 6.803 6.470 -8.873 1.00 87.69 88 LEU A O 1
ATOM 661 N N . ILE A 1 89 ? 6.781 4.598 -7.632 1.00 85.62 89 ILE A N 1
ATOM 662 C CA . ILE A 1 89 ? 7.240 3.726 -8.726 1.00 85.62 89 ILE A CA 1
ATOM 663 C C . ILE A 1 89 ? 6.235 3.724 -9.880 1.00 85.62 89 ILE A C 1
ATOM 665 O O . ILE A 1 89 ? 6.627 3.865 -11.036 1.00 85.62 89 ILE A O 1
ATOM 669 N N . ALA A 1 90 ? 4.938 3.617 -9.590 1.00 84.25 90 ALA A N 1
ATOM 670 C CA . ALA A 1 90 ? 3.898 3.636 -10.613 1.00 84.25 90 ALA A CA 1
ATOM 671 C C . ALA A 1 90 ? 3.833 4.984 -11.349 1.00 84.25 90 ALA A C 1
ATOM 673 O O . ALA A 1 90 ? 3.617 5.010 -12.562 1.00 84.25 90 ALA A O 1
ATOM 674 N N . PHE A 1 91 ? 4.052 6.099 -10.646 1.00 84.88 91 PHE A N 1
ATOM 675 C CA . PHE A 1 91 ? 4.118 7.425 -11.255 1.00 84.88 91 PHE A CA 1
ATOM 676 C C . PHE A 1 91 ? 5.329 7.559 -12.179 1.00 84.88 91 PHE A C 1
ATOM 678 O O . PHE A 1 91 ? 5.167 7.958 -13.328 1.00 84.88 91 PHE A O 1
ATOM 685 N N . VAL A 1 92 ? 6.516 7.158 -11.717 1.00 86.38 92 VAL A N 1
ATOM 686 C CA . VAL A 1 92 ? 7.746 7.184 -12.526 1.00 86.38 92 VAL A CA 1
ATOM 687 C C . VAL A 1 92 ? 7.626 6.269 -13.746 1.00 86.38 92 VAL A C 1
ATOM 689 O O . VAL A 1 92 ? 8.044 6.642 -14.835 1.00 86.38 92 VAL A O 1
ATOM 692 N N . SER A 1 93 ? 7.014 5.094 -13.587 1.00 82.50 93 SER A N 1
ATOM 693 C CA . SER A 1 93 ? 6.875 4.110 -14.664 1.00 82.50 93 SER A CA 1
ATOM 694 C C . SER A 1 93 ? 5.836 4.504 -15.716 1.00 82.50 93 SER A C 1
ATOM 696 O O . SER A 1 93 ? 6.041 4.256 -16.900 1.00 82.50 93 SER A O 1
ATOM 698 N N . THR A 1 94 ? 4.712 5.102 -15.310 1.00 82.25 94 THR A N 1
ATOM 699 C CA . THR A 1 94 ? 3.577 5.343 -16.221 1.00 82.25 94 THR A CA 1
ATOM 700 C C . THR A 1 94 ? 3.352 6.808 -16.581 1.00 82.25 94 THR A C 1
ATOM 702 O O . THR A 1 94 ? 2.539 7.087 -17.461 1.00 82.25 94 THR A O 1
ATOM 705 N N . GLY A 1 95 ? 3.985 7.748 -15.872 1.00 83.69 95 GLY A N 1
ATOM 706 C CA . GLY A 1 95 ? 3.752 9.191 -15.992 1.00 83.69 95 GLY A CA 1
ATOM 707 C C . GLY A 1 95 ? 2.340 9.645 -15.596 1.00 83.69 95 GLY A C 1
ATOM 708 O O . GLY A 1 95 ? 2.004 10.818 -15.741 1.00 83.69 95 GLY A O 1
ATOM 709 N N . SER A 1 96 ? 1.484 8.735 -15.113 1.00 84.38 96 SER A N 1
ATOM 710 C CA . SER A 1 96 ? 0.068 8.999 -14.865 1.00 84.38 96 SER A CA 1
ATOM 711 C C . SER A 1 96 ? -0.260 8.948 -13.378 1.00 84.38 96 SER A C 1
ATOM 713 O O . SER A 1 96 ? -0.227 7.889 -12.747 1.00 84.38 96 SER A O 1
ATOM 715 N N . TRP A 1 97 ? -0.681 10.092 -12.837 1.00 83.50 97 TRP A N 1
ATOM 716 C CA . TRP A 1 97 ? -1.185 10.211 -11.466 1.00 83.50 97 TRP A CA 1
ATOM 717 C C . TRP A 1 97 ? -2.375 9.287 -11.186 1.00 83.50 97 TRP A C 1
ATOM 719 O O . TRP A 1 97 ? -2.493 8.750 -10.087 1.00 83.50 97 TRP A O 1
ATOM 729 N N . ILE A 1 98 ? -3.230 9.053 -12.188 1.00 86.69 98 ILE A N 1
ATOM 730 C CA . ILE A 1 98 ? -4.419 8.201 -12.054 1.00 86.69 98 ILE A CA 1
ATOM 731 C C . ILE A 1 98 ? -4.002 6.745 -11.836 1.00 86.69 98 ILE A C 1
ATOM 733 O O . ILE A 1 98 ? -4.487 6.101 -10.909 1.00 86.69 98 ILE A O 1
ATOM 737 N N . LYS A 1 99 ? -3.060 6.234 -12.641 1.00 78.25 99 LYS A N 1
ATOM 738 C CA . LYS A 1 99 ? -2.538 4.869 -12.475 1.00 78.25 99 LYS A CA 1
ATOM 739 C C . LYS A 1 99 ? -1.799 4.725 -11.146 1.00 78.25 99 LYS A C 1
ATOM 741 O O . LYS A 1 99 ? -2.042 3.766 -10.420 1.00 78.25 99 L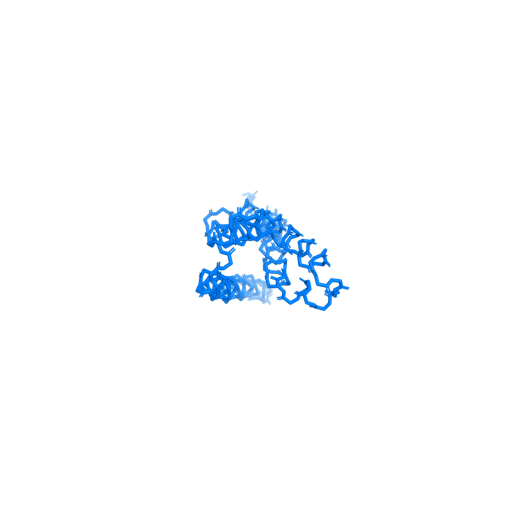YS A O 1
ATOM 746 N N . ALA A 1 100 ? -0.970 5.703 -10.784 1.00 83.06 100 ALA A N 1
ATOM 747 C CA . ALA A 1 100 ? -0.266 5.712 -9.504 1.00 83.06 100 ALA A CA 1
ATOM 748 C C . ALA A 1 100 ? -1.225 5.636 -8.305 1.00 83.06 100 ALA A C 1
ATOM 750 O O . ALA A 1 100 ? -1.011 4.841 -7.386 1.00 83.06 100 ALA A O 1
ATOM 751 N N . MET A 1 101 ? -2.318 6.403 -8.338 1.00 85.25 101 MET A N 1
ATOM 752 C CA . MET A 1 101 ? -3.357 6.356 -7.307 1.00 85.25 101 MET A CA 1
ATOM 753 C C . MET A 1 101 ? -4.165 5.064 -7.333 1.00 85.25 101 MET A C 1
ATOM 755 O O . MET A 1 101 ? -4.553 4.582 -6.274 1.00 85.25 101 MET A O 1
ATOM 759 N N . LEU A 1 102 ? -4.384 4.457 -8.498 1.00 85.69 102 LEU A N 1
ATOM 760 C CA . LEU A 1 102 ? -5.106 3.190 -8.591 1.00 85.69 102 LEU A CA 1
ATOM 761 C C . LEU A 1 102 ? -4.346 2.042 -7.904 1.00 85.69 102 LEU A C 1
ATOM 763 O O . LEU A 1 102 ? -4.958 1.226 -7.216 1.00 85.69 102 LEU A O 1
ATOM 767 N N . TYR A 1 103 ? -3.017 2.007 -8.045 1.00 79.69 103 TYR A N 1
ATOM 768 C CA . TYR A 1 103 ? -2.177 0.978 -7.422 1.00 79.69 103 TYR A CA 1
ATOM 769 C C . TYR A 1 103 ? -1.880 1.247 -5.940 1.00 79.69 103 TYR A C 1
ATOM 771 O O . TYR A 1 103 ? -1.831 0.308 -5.149 1.00 79.69 103 TYR A O 1
ATOM 779 N N . SER A 1 104 ? -1.690 2.508 -5.540 1.00 85.19 104 SER A N 1
ATOM 780 C CA . SER A 1 104 ? -1.325 2.865 -4.155 1.00 85.19 104 SER A CA 1
ATOM 781 C C . SER A 1 104 ? -2.515 3.196 -3.251 1.00 85.19 104 SER A C 1
ATOM 783 O O . SER A 1 104 ? -2.444 3.009 -2.034 1.00 85.19 104 SER A O 1
ATOM 785 N N . GLY A 1 105 ? -3.623 3.659 -3.829 1.00 83.75 105 GLY A N 1
ATOM 786 C CA . GLY A 1 105 ? -4.786 4.199 -3.128 1.00 83.75 105 GLY A CA 1
ATOM 787 C C . GLY A 1 105 ? -5.386 3.257 -2.087 1.00 83.75 105 GLY A C 1
ATOM 788 O O . GLY A 1 105 ? -5.543 3.684 -0.942 1.00 83.75 105 GLY A O 1
ATOM 789 N N . PRO A 1 106 ? -5.661 1.977 -2.407 1.00 84.50 106 PRO A N 1
ATOM 790 C CA . PRO A 1 106 ? -6.213 1.038 -1.435 1.00 84.50 106 PRO A CA 1
ATOM 791 C C . PRO A 1 106 ? -5.346 0.909 -0.177 1.00 84.50 106 PRO A C 1
ATOM 793 O O . PRO A 1 106 ? -5.877 0.917 0.931 1.00 84.50 106 PRO A O 1
ATOM 796 N N . PHE A 1 107 ? -4.019 0.869 -0.326 1.00 85.38 107 PHE A N 1
ATOM 797 C CA . PHE A 1 107 ? -3.068 0.741 0.785 1.00 85.38 107 PHE A CA 1
ATOM 798 C C . PHE A 1 107 ? -2.936 2.029 1.597 1.00 85.38 107 PHE A C 1
ATOM 800 O O . PHE A 1 107 ? -2.894 1.985 2.825 1.00 85.38 107 PHE A O 1
ATOM 807 N N . LEU A 1 108 ? -2.918 3.183 0.925 1.00 85.25 108 LEU A N 1
ATOM 808 C CA . LEU A 1 108 ? -2.846 4.484 1.586 1.00 85.25 108 LEU A CA 1
ATOM 809 C C . LEU A 1 108 ? -4.111 4.763 2.395 1.00 85.25 108 LEU A C 1
ATOM 811 O O . LEU A 1 108 ? -4.018 5.101 3.572 1.00 85.25 108 LEU A O 1
ATOM 815 N N . ILE A 1 109 ? -5.286 4.576 1.789 1.00 85.12 109 ILE A N 1
ATOM 816 C CA . ILE A 1 109 ? -6.582 4.814 2.432 1.00 85.12 109 ILE A CA 1
ATOM 817 C C . ILE A 1 109 ? -6.744 3.890 3.639 1.00 85.12 109 ILE A C 1
ATOM 819 O O . ILE A 1 109 ? -7.082 4.355 4.728 1.00 85.12 109 ILE A O 1
ATOM 823 N N . THR A 1 110 ? -6.456 2.596 3.484 1.00 82.06 110 THR A N 1
ATOM 824 C CA . THR A 1 110 ? -6.579 1.637 4.592 1.00 82.06 110 THR A CA 1
ATOM 825 C C . THR A 1 110 ? -5.527 1.842 5.676 1.00 82.06 110 THR A C 1
ATOM 827 O O . THR A 1 110 ? -5.866 1.788 6.857 1.00 82.06 110 THR A O 1
ATOM 830 N N . GLY A 1 111 ? -4.280 2.154 5.317 1.00 81.19 111 GLY A N 1
ATOM 831 C CA . GLY A 1 111 ? -3.226 2.478 6.276 1.00 81.19 111 GLY A CA 1
ATOM 832 C C . GLY A 1 111 ? -3.538 3.743 7.084 1.00 81.19 111 GLY A C 1
ATOM 833 O O . GLY A 1 111 ? -3.413 3.741 8.311 1.00 81.19 111 GLY A O 1
ATOM 834 N N . LEU A 1 112 ? -4.031 4.797 6.423 1.00 84.62 112 LEU A N 1
ATOM 835 C CA . LEU A 1 112 ? -4.486 6.034 7.069 1.00 84.62 112 LEU A CA 1
ATOM 836 C C . LEU A 1 112 ? -5.687 5.791 7.985 1.00 84.62 112 LEU A C 1
ATOM 838 O O . LEU A 1 112 ? -5.680 6.261 9.122 1.00 84.62 112 LEU A O 1
ATOM 842 N N . LEU A 1 113 ? -6.691 5.035 7.531 1.00 82.19 113 LEU A N 1
ATOM 843 C CA . LEU A 1 113 ? -7.853 4.664 8.345 1.00 82.19 113 LEU A CA 1
ATOM 844 C C . LEU A 1 113 ? -7.450 3.851 9.577 1.00 82.19 113 LEU A C 1
ATOM 846 O O . LEU A 1 113 ? -7.919 4.147 10.674 1.00 82.19 113 LEU A O 1
ATOM 850 N N . SER A 1 114 ? -6.545 2.882 9.422 1.00 77.75 114 SER A N 1
ATOM 851 C CA . SER A 1 114 ? -6.006 2.090 10.533 1.00 77.75 114 SER A CA 1
ATOM 852 C C . SER A 1 114 ? -5.287 2.978 11.554 1.00 77.75 114 SER A C 1
ATOM 854 O O . SER A 1 114 ? -5.498 2.854 12.761 1.00 77.75 114 SER A O 1
ATOM 856 N N . LEU A 1 115 ? -4.483 3.937 11.087 1.00 80.06 115 LEU A N 1
ATOM 857 C CA . LEU A 1 115 ? -3.771 4.868 11.962 1.00 80.06 115 LEU A CA 1
ATOM 858 C C . LEU A 1 115 ? -4.719 5.866 12.653 1.00 80.06 115 LEU A C 1
ATOM 860 O O . LEU A 1 115 ? -4.531 6.197 13.827 1.00 80.06 115 LEU A O 1
ATOM 864 N N . ALA A 1 116 ? -5.744 6.341 11.944 1.00 78.75 116 ALA A N 1
ATOM 865 C CA . ALA A 1 116 ? -6.766 7.235 12.478 1.00 78.75 116 ALA A CA 1
ATOM 866 C C . ALA A 1 116 ? -7.640 6.538 13.532 1.00 78.75 116 ALA A C 1
ATOM 868 O O . ALA A 1 116 ? -7.921 7.128 14.579 1.00 78.75 116 ALA A O 1
ATOM 869 N N . ALA A 1 117 ? -8.010 5.275 13.294 1.00 72.38 117 ALA A N 1
ATOM 870 C CA . ALA A 1 117 ? -8.702 4.437 14.266 1.00 72.38 117 ALA A CA 1
ATOM 871 C C . ALA A 1 117 ? -7.857 4.282 15.537 1.00 72.38 117 ALA A C 1
ATOM 873 O O . ALA A 1 117 ? -8.337 4.595 16.626 1.00 72.38 117 ALA A O 1
ATOM 874 N N . TRP A 1 118 ? -6.572 3.937 15.397 1.00 74.12 118 TRP A N 1
ATOM 875 C CA . TRP A 1 118 ? -5.646 3.824 16.527 1.00 74.12 118 TRP A CA 1
ATOM 876 C C . TRP A 1 118 ? -5.546 5.118 17.352 1.00 74.12 118 TRP A C 1
ATOM 878 O O . TRP A 1 118 ? -5.619 5.082 18.583 1.00 74.12 118 TRP A O 1
ATOM 888 N N . ARG A 1 119 ? -5.429 6.284 16.697 1.00 73.06 119 ARG A N 1
ATOM 889 C CA . ARG A 1 119 ? -5.365 7.582 17.393 1.00 73.06 119 ARG A CA 1
ATOM 890 C C . ARG A 1 119 ? -6.627 7.872 18.206 1.00 73.06 119 ARG A C 1
ATOM 892 O O . ARG A 1 119 ? -6.500 8.303 19.348 1.00 73.06 119 ARG A O 1
ATOM 899 N N . ARG A 1 120 ? -7.821 7.610 17.657 1.00 66.00 120 ARG A N 1
ATOM 900 C CA . ARG A 1 120 ? -9.098 7.830 18.365 1.00 66.00 120 ARG A CA 1
ATOM 901 C C . ARG A 1 120 ? -9.257 6.948 19.602 1.00 66.00 120 ARG A C 1
ATOM 903 O O . ARG A 1 120 ? -9.836 7.399 20.583 1.00 66.00 120 ARG A O 1
ATOM 910 N N . PHE A 1 121 ? -8.718 5.728 19.595 1.00 58.50 121 PHE A N 1
ATOM 911 C CA . PHE A 1 121 ? -8.775 4.849 20.768 1.00 58.50 121 PHE A CA 1
ATOM 912 C C . PHE A 1 121 ? -7.875 5.311 21.923 1.00 58.50 121 PHE A C 1
ATOM 914 O O . PHE A 1 121 ? -8.139 4.956 23.067 1.00 58.50 121 PHE A O 1
ATOM 921 N N . ARG A 1 122 ? -6.845 6.126 21.658 1.00 59.56 122 ARG A N 1
ATOM 922 C CA . ARG A 1 122 ? -5.957 6.674 22.698 1.00 59.56 122 ARG A CA 1
ATOM 923 C C . ARG A 1 122 ? -6.473 7.959 23.342 1.00 59.56 122 ARG A C 1
ATOM 925 O O . ARG A 1 122 ? -6.061 8.272 24.451 1.00 59.56 122 ARG A O 1
ATOM 932 N N . THR A 1 123 ? -7.318 8.711 22.641 1.00 54.53 123 THR A N 1
ATOM 933 C CA . THR A 1 12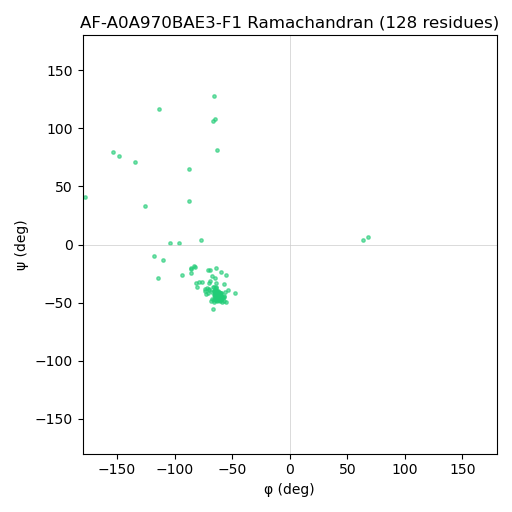3 ? -7.857 9.994 23.113 1.00 54.53 123 THR A CA 1
ATOM 934 C C . THR A 1 123 ? -9.229 9.886 23.763 1.00 54.53 123 THR A C 1
ATOM 936 O O . THR A 1 123 ? -9.739 10.911 24.197 1.00 54.53 123 THR A O 1
ATOM 939 N N . ALA A 1 124 ? -9.816 8.689 23.878 1.00 48.50 124 ALA A N 1
ATOM 940 C CA . ALA A 1 124 ? -10.936 8.475 24.788 1.00 48.50 124 ALA A CA 1
ATOM 941 C C . ALA A 1 124 ? -10.421 8.688 26.226 1.00 48.50 124 ALA A C 1
ATOM 943 O O . ALA A 1 124 ? -9.622 7.874 26.698 1.00 48.50 124 ALA A O 1
ATOM 944 N N . PRO A 1 125 ? -10.794 9.790 26.904 1.00 46.44 125 PRO A N 1
ATOM 945 C CA . PRO A 1 125 ? -10.326 10.030 28.252 1.00 46.44 125 PRO A CA 1
ATOM 946 C C . PRO A 1 125 ? -10.911 8.946 29.150 1.00 46.44 125 PRO A C 1
ATOM 948 O O . PRO A 1 125 ? -12.118 8.712 29.167 1.00 46.44 125 PRO A O 1
ATOM 951 N N . SER A 1 126 ? -10.037 8.284 29.898 1.00 49.81 126 SER A N 1
ATOM 952 C CA . SER A 1 126 ? -10.397 7.475 31.052 1.00 49.81 126 SER A CA 1
ATOM 953 C C . SER A 1 126 ? -11.029 8.384 32.113 1.00 49.81 126 SER A C 1
ATOM 955 O O . SER A 1 126 ? -10.346 8.824 33.034 1.00 49.81 126 SER A O 1
ATOM 957 N N . SER A 1 127 ? -12.316 8.706 31.983 1.00 50.56 127 SER A N 1
ATOM 958 C CA . SER A 1 127 ? -13.094 9.380 33.031 1.00 50.56 127 SER A CA 1
ATOM 959 C C . SER A 1 127 ? -13.706 8.374 34.009 1.00 50.56 127 SER A C 1
ATOM 961 O O . SER A 1 127 ? -14.845 8.532 34.436 1.00 50.56 127 SER A O 1
ATOM 963 N N . GLU A 1 128 ? -12.986 7.303 34.329 1.00 49.62 128 GLU A N 1
ATOM 964 C CA . GLU A 1 128 ? -13.468 6.313 35.286 1.00 49.62 128 GLU A CA 1
ATOM 965 C C . GLU A 1 128 ? -12.287 5.702 36.031 1.00 49.62 128 GLU A C 1
ATOM 967 O O . GLU A 1 128 ? -11.812 4.620 35.709 1.00 49.62 128 GLU A O 1
ATOM 972 N N . LYS A 1 129 ? -11.760 6.480 36.976 1.00 47.38 129 LYS A N 1
ATOM 973 C CA . LYS A 1 129 ? -11.168 6.031 38.242 1.00 47.38 129 LYS A CA 1
ATOM 974 C C . LYS A 1 129 ? -11.334 7.200 39.216 1.00 47.38 129 LYS A C 1
ATOM 976 O O . LYS A 1 129 ? -10.441 8.033 39.350 1.00 47.38 129 LYS A O 1
ATOM 981 N N . SER A 1 130 ? -12.550 7.303 39.758 1.00 44.94 130 SER A N 1
ATOM 982 C CA . SER A 1 130 ? -12.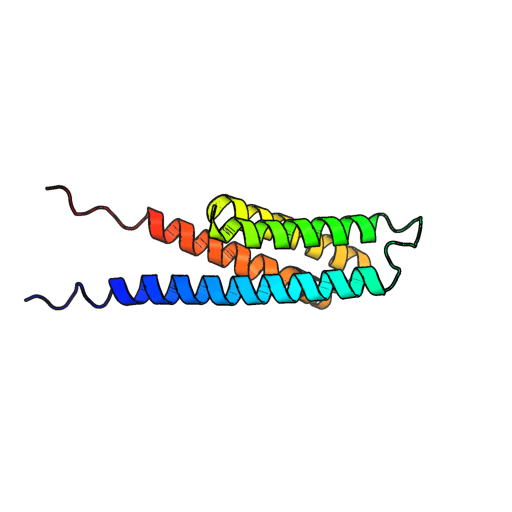807 7.957 41.044 1.00 44.94 130 SER A CA 1
ATOM 983 C C . SER A 1 130 ? -12.575 6.955 42.164 1.00 44.94 130 SER A C 1
ATOM 985 O O . SER A 1 130 ? -12.682 5.739 41.885 1.00 44.94 130 SER A O 1
#

Radius of gyration: 18.39 Å; Cα contacts (8 Å, |Δi|>4): 137; chains: 1; bounding box: 49×26×58 Å

Solvent-accessible surface area (backbone atoms only — not comparable to full-atom values): 6858 Å² total; per-residue (Å²): 140,89,85,68,74,71,67,63,59,53,55,59,54,54,50,53,52,51,52,52,54,50,42,50,51,38,40,52,52,42,54,52,51,52,52,50,50,58,73,65,48,48,72,72,45,91,80,39,62,68,51,51,50,42,53,50,26,46,53,42,18,36,50,12,51,60,38,26,80,83,38,37,65,63,8,12,49,35,6,32,55,17,14,51,50,35,22,51,52,37,27,73,74,64,76,31,69,67,61,9,43,67,73,11,40,56,36,35,55,42,13,49,50,39,39,52,52,53,53,56,69,70,66,58,76,83,88,77,82,129